Protein AF-A0A0B2PE94-F1 (afdb_monomer_lite)

Foldseek 3Di:
DDEDEQAFAPDPVGLVVSLVVLLVCLLVPDAHYEYEPVRVNVVSNVVSVVVCCVVVSDVDNVSHHYHYDD

Structure (mmCIF, N/CA/C/O backbone):
data_AF-A0A0B2PE94-F1
#
_entry.id   AF-A0A0B2PE94-F1
#
loop_
_atom_site.group_PDB
_atom_site.id
_atom_site.type_symbol
_atom_site.label_atom_id
_atom_site.label_alt_id
_atom_site.label_comp_id
_atom_site.label_asym_id
_atom_site.label_entity_id
_atom_site.label_seq_id
_atom_site.pdbx_PDB_ins_code
_atom_site.Cartn_x
_atom_site.Cartn_y
_atom_site.Cartn_z
_atom_site.occupancy
_atom_site.B_iso_or_equiv
_atom_site.auth_seq_id
_atom_site.auth_comp_id
_atom_site.auth_asym_id
_atom_site.auth_atom_id
_atom_site.pdbx_PDB_model_num
ATOM 1 N N . MET A 1 1 ? -3.289 -17.445 4.011 1.00 55.28 1 MET A N 1
ATOM 2 C CA . MET A 1 1 ? -2.981 -16.046 3.649 1.00 55.28 1 MET A CA 1
ATOM 3 C C . MET A 1 1 ? -2.318 -16.091 2.283 1.00 55.28 1 MET A C 1
ATOM 5 O O . MET A 1 1 ? -1.401 -16.887 2.129 1.00 55.28 1 MET A O 1
ATOM 9 N N . ILE A 1 2 ? -2.843 -15.380 1.283 1.00 71.69 2 ILE A N 1
ATOM 10 C CA . ILE A 1 2 ? -2.247 -15.320 -0.063 1.00 71.69 2 ILE A CA 1
ATOM 11 C C . ILE A 1 2 ? -1.350 -14.077 -0.095 1.00 71.69 2 ILE A C 1
ATOM 13 O O . ILE A 1 2 ? -1.808 -13.003 0.293 1.00 71.69 2 ILE A O 1
ATOM 17 N N . ALA A 1 3 ? -0.091 -14.236 -0.503 1.00 75.12 3 ALA A N 1
ATOM 18 C CA . ALA A 1 3 ? 0.885 -13.152 -0.612 1.00 75.12 3 ALA A CA 1
ATOM 19 C C . ALA A 1 3 ? 1.057 -12.724 -2.075 1.00 75.12 3 ALA A C 1
ATOM 21 O O . ALA A 1 3 ? 1.077 -13.578 -2.964 1.00 75.12 3 ALA A O 1
ATOM 22 N N . LEU A 1 4 ? 1.189 -11.417 -2.318 1.00 81.50 4 LEU A N 1
ATOM 23 C CA . LEU A 1 4 ? 1.515 -10.860 -3.632 1.00 81.50 4 LEU A CA 1
ATOM 24 C C . LEU A 1 4 ? 2.996 -10.461 -3.680 1.00 81.50 4 LEU A C 1
ATOM 26 O O . LEU A 1 4 ? 3.457 -9.695 -2.833 1.00 81.50 4 LEU A O 1
ATOM 30 N N . GLY A 1 5 ? 3.723 -10.967 -4.678 1.00 71.56 5 GLY A N 1
ATOM 31 C CA . GLY A 1 5 ? 5.110 -10.581 -4.945 1.00 71.56 5 GLY A CA 1
ATOM 32 C C . GLY A 1 5 ? 5.199 -9.226 -5.652 1.00 71.56 5 GLY A C 1
ATOM 33 O O . GLY A 1 5 ? 4.511 -8.995 -6.643 1.00 71.56 5 GLY A O 1
ATOM 34 N N . ALA A 1 6 ? 6.064 -8.350 -5.149 1.00 68.31 6 ALA A N 1
ATOM 35 C CA . ALA A 1 6 ? 6.246 -6.960 -5.563 1.00 68.31 6 ALA A CA 1
ATOM 36 C C . ALA A 1 6 ? 7.428 -6.759 -6.539 1.00 68.31 6 ALA A C 1
ATOM 38 O O . ALA A 1 6 ? 8.189 -5.799 -6.411 1.00 68.31 6 ALA A O 1
ATOM 39 N N . ALA A 1 7 ? 7.634 -7.677 -7.487 1.00 70.44 7 ALA A N 1
ATOM 40 C CA . ALA A 1 7 ? 8.682 -7.521 -8.497 1.00 70.44 7 ALA A CA 1
ATOM 41 C C . ALA A 1 7 ? 8.223 -6.542 -9.590 1.00 70.44 7 ALA A C 1
ATOM 43 O O . ALA A 1 7 ? 7.202 -6.781 -10.236 1.00 70.44 7 ALA A O 1
ATOM 44 N N . ALA A 1 8 ? 8.974 -5.459 -9.796 1.00 61.50 8 ALA A N 1
ATOM 45 C CA . ALA A 1 8 ? 8.705 -4.463 -10.828 1.00 61.50 8 ALA A CA 1
ATOM 46 C C . ALA A 1 8 ? 9.940 -4.247 -11.713 1.00 61.50 8 ALA A C 1
ATOM 48 O O . ALA A 1 8 ? 11.075 -4.389 -11.260 1.00 61.50 8 ALA A O 1
ATOM 49 N N . ASP A 1 9 ? 9.699 -3.910 -12.978 1.00 62.22 9 ASP A N 1
ATOM 50 C CA . ASP A 1 9 ? 10.710 -3.342 -13.873 1.00 62.22 9 ASP A CA 1
ATOM 51 C C . ASP A 1 9 ? 10.946 -1.868 -13.479 1.00 62.22 9 ASP A C 1
ATOM 53 O O . ASP A 1 9 ? 10.001 -1.179 -13.086 1.00 62.22 9 ASP A O 1
ATOM 57 N N . THR A 1 10 ? 12.179 -1.367 -13.564 1.00 60.94 10 THR A N 1
ATOM 58 C CA . THR A 1 10 ? 12.596 -0.050 -13.029 1.00 60.94 10 THR A CA 1
ATOM 59 C C . THR A 1 10 ? 12.369 1.115 -14.002 1.00 60.94 10 THR A C 1
ATOM 61 O O . THR A 1 10 ? 12.943 2.195 -13.860 1.00 60.94 10 THR A O 1
ATOM 64 N N . ASN A 1 11 ? 11.544 0.915 -15.031 1.00 62.78 11 ASN A N 1
ATOM 65 C CA . ASN A 1 11 ? 11.164 1.966 -15.968 1.00 62.78 11 ASN A CA 1
ATOM 66 C C . ASN A 1 11 ? 10.006 2.820 -15.402 1.00 62.78 11 ASN A C 1
ATOM 68 O O . ASN A 1 11 ? 9.088 2.315 -14.765 1.00 62.78 11 ASN A O 1
ATOM 72 N N . LYS A 1 12 ? 9.962 4.124 -15.696 1.00 59.25 12 LYS A N 1
ATOM 73 C CA . LYS A 1 12 ? 8.903 5.019 -15.172 1.00 59.25 12 LYS A CA 1
ATOM 74 C C . LYS A 1 12 ? 7.477 4.582 -15.529 1.00 59.25 12 LYS A C 1
ATOM 76 O O . LYS A 1 12 ? 6.546 4.827 -14.774 1.00 59.25 12 LYS A O 1
ATOM 81 N N . GLY A 1 13 ? 7.284 3.946 -16.687 1.00 64.31 13 GLY A N 1
ATOM 82 C CA . GLY A 1 13 ? 5.970 3.419 -17.080 1.00 64.31 13 GLY A CA 1
ATOM 83 C C . GLY A 1 13 ? 5.530 2.196 -16.265 1.00 64.31 13 GLY A C 1
ATOM 84 O O . GLY A 1 13 ? 4.330 1.963 -16.096 1.00 64.31 13 GLY A O 1
ATOM 85 N N . SER A 1 14 ? 6.480 1.415 -15.746 1.00 72.50 14 SER A N 1
ATOM 86 C CA . SER A 1 14 ? 6.186 0.241 -14.926 1.00 72.50 14 SER A CA 1
ATOM 87 C C . SER A 1 14 ? 5.910 0.596 -13.467 1.00 72.50 14 SER A C 1
ATOM 89 O O . SER A 1 14 ? 5.125 -0.115 -12.852 1.00 72.50 14 SER A O 1
ATOM 91 N N . GLU A 1 15 ? 6.434 1.707 -12.938 1.00 76.44 15 GLU A N 1
ATOM 92 C CA . GLU A 1 15 ? 6.142 2.179 -11.570 1.00 76.44 15 GLU A CA 1
ATOM 93 C C . GLU A 1 15 ? 4.658 2.530 -11.367 1.00 76.44 15 GLU A C 1
ATOM 95 O O . GLU A 1 15 ? 4.023 2.015 -10.446 1.00 76.44 15 GLU A O 1
ATOM 100 N N . GLU A 1 16 ? 4.068 3.326 -12.267 1.00 82.81 16 GLU A N 1
ATOM 101 C CA . GLU A 1 16 ? 2.642 3.699 -12.207 1.00 82.81 16 GLU A CA 1
ATOM 102 C C . GLU A 1 16 ? 1.740 2.458 -12.330 1.00 82.81 16 GLU A C 1
ATOM 104 O O . GLU A 1 16 ? 0.813 2.245 -11.545 1.00 82.81 16 GLU A O 1
ATOM 109 N N . THR A 1 17 ? 2.063 1.581 -13.287 1.00 85.81 17 THR A N 1
ATOM 110 C CA . THR A 1 17 ? 1.349 0.313 -13.498 1.00 85.81 17 THR A CA 1
ATOM 111 C C . THR A 1 17 ? 1.419 -0.568 -12.249 1.00 85.81 17 THR A C 1
ATOM 113 O O . THR A 1 17 ? 0.429 -1.183 -11.847 1.00 85.81 17 THR A O 1
ATOM 116 N N . PHE A 1 18 ? 2.588 -0.618 -11.613 1.00 87.12 18 PHE A N 1
ATOM 117 C CA . PHE A 1 18 ? 2.829 -1.401 -10.413 1.00 87.12 18 PHE A CA 1
ATOM 118 C C . PHE A 1 18 ? 2.042 -0.861 -9.211 1.00 87.12 18 PHE A C 1
ATOM 120 O O . PHE A 1 18 ? 1.371 -1.627 -8.515 1.00 87.12 18 PHE A O 1
ATOM 127 N N . LYS A 1 19 ? 2.026 0.461 -9.023 1.00 90.38 19 LYS A N 1
ATOM 128 C CA . LYS A 1 19 ? 1.213 1.131 -8.004 1.00 90.38 19 LYS A CA 1
ATOM 129 C C . LYS A 1 19 ? -0.278 0.817 -8.172 1.00 90.38 19 LYS A C 1
ATOM 131 O O . LYS A 1 19 ? -0.936 0.412 -7.211 1.00 90.38 19 LYS A O 1
ATOM 136 N N . MET A 1 20 ? -0.805 0.920 -9.397 1.00 91.12 20 MET A N 1
ATOM 137 C CA . MET A 1 20 ? -2.199 0.566 -9.698 1.00 91.12 20 MET A CA 1
ATOM 138 C C . MET A 1 20 ? -2.507 -0.902 -9.376 1.00 91.12 20 MET A C 1
ATOM 140 O O . MET A 1 20 ? -3.561 -1.200 -8.811 1.00 91.12 20 MET A O 1
ATOM 144 N N . ALA A 1 21 ? -1.587 -1.819 -9.693 1.00 91.44 21 ALA A N 1
ATOM 145 C CA . ALA A 1 21 ? -1.750 -3.240 -9.397 1.00 91.44 21 ALA A CA 1
ATOM 146 C C . ALA A 1 21 ? -1.843 -3.514 -7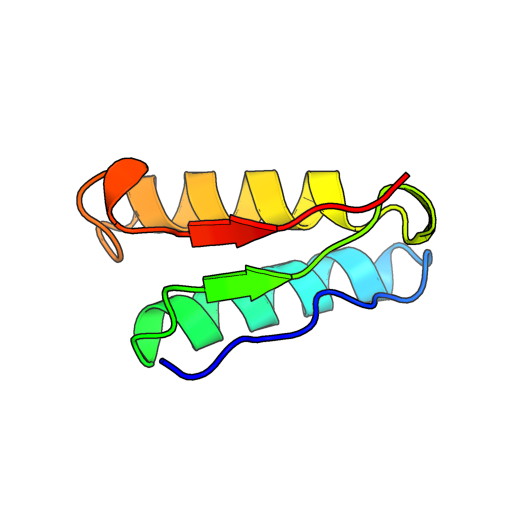.886 1.00 91.44 21 ALA A C 1
ATOM 148 O O . ALA A 1 21 ? -2.669 -4.321 -7.457 1.00 91.44 21 ALA A O 1
ATOM 149 N N . ILE A 1 22 ? -1.050 -2.815 -7.068 1.00 93.62 22 ILE A N 1
ATOM 150 C CA . ILE A 1 22 ? -1.115 -2.928 -5.605 1.00 93.62 22 ILE A CA 1
ATOM 151 C C . ILE A 1 22 ? -2.454 -2.414 -5.077 1.00 93.62 22 ILE A C 1
ATOM 153 O O . ILE A 1 22 ? -3.083 -3.088 -4.263 1.00 93.62 22 ILE A O 1
ATOM 157 N N . ILE A 1 23 ? -2.917 -1.252 -5.548 1.00 95.06 23 ILE A N 1
ATOM 158 C CA . ILE A 1 23 ? -4.209 -0.689 -5.131 1.00 95.06 23 ILE A CA 1
ATOM 159 C C . ILE A 1 23 ? -5.344 -1.664 -5.463 1.00 95.06 23 ILE A C 1
ATOM 161 O O . ILE A 1 23 ? -6.212 -1.913 -4.625 1.00 95.06 23 ILE A O 1
ATOM 165 N N . GLU A 1 24 ? -5.329 -2.259 -6.656 1.00 95.19 24 GLU A N 1
ATOM 166 C CA . GLU A 1 24 ? -6.338 -3.241 -7.051 1.00 95.19 24 GLU A CA 1
ATOM 167 C C . GLU A 1 24 ? -6.265 -4.517 -6.203 1.00 95.19 24 GLU A C 1
ATOM 169 O O . GLU A 1 24 ? -7.291 -5.012 -5.738 1.00 95.19 24 GLU A O 1
ATOM 174 N N . ALA A 1 25 ? -5.060 -5.005 -5.897 1.00 94.19 25 ALA A N 1
ATOM 175 C CA . ALA A 1 25 ? -4.886 -6.128 -4.983 1.00 94.19 25 ALA A CA 1
ATOM 176 C C . ALA A 1 25 ? -5.479 -5.826 -3.595 1.00 94.19 25 ALA A C 1
ATOM 178 O O . ALA A 1 25 ? -6.184 -6.663 -3.027 1.00 94.19 25 ALA A O 1
ATOM 179 N N . ILE A 1 26 ? -5.270 -4.618 -3.065 1.00 95.19 26 ILE A N 1
ATOM 180 C CA . ILE A 1 26 ? -5.869 -4.192 -1.794 1.00 95.19 26 ILE A CA 1
ATOM 181 C C . ILE A 1 26 ? -7.404 -4.218 -1.873 1.00 95.19 26 ILE A C 1
ATOM 183 O O . ILE A 1 26 ? -8.038 -4.745 -0.956 1.00 95.19 26 ILE A O 1
ATOM 187 N N . LYS A 1 27 ? -8.012 -3.716 -2.961 1.00 94.50 27 LYS A N 1
ATOM 188 C CA . LYS A 1 27 ? -9.477 -3.777 -3.161 1.00 94.50 27 LYS A CA 1
ATOM 189 C C . LYS A 1 27 ? -10.004 -5.209 -3.182 1.00 94.50 27 LYS A C 1
ATOM 191 O O . LYS A 1 27 ? -11.076 -5.474 -2.647 1.00 94.50 27 LYS A O 1
ATOM 196 N N . LEU A 1 28 ? -9.240 -6.131 -3.766 1.00 95.12 28 LEU A N 1
ATOM 197 C CA . LEU A 1 28 ? -9.556 -7.561 -3.802 1.00 95.12 28 LEU A CA 1
ATOM 198 C C . LEU A 1 28 ? -9.334 -8.267 -2.452 1.00 95.12 28 LEU A C 1
ATOM 200 O O . LEU A 1 28 ? -9.618 -9.457 -2.326 1.00 95.12 28 LEU A O 1
ATOM 204 N N . GLY A 1 29 ? -8.848 -7.553 -1.432 1.00 93.25 29 GLY A N 1
ATOM 205 C CA . GLY A 1 29 ? -8.658 -8.073 -0.081 1.00 93.25 29 GLY A CA 1
ATOM 206 C C . GLY A 1 29 ? -7.265 -8.638 0.190 1.00 93.25 29 GLY A C 1
ATOM 207 O O . GLY A 1 29 ? -7.068 -9.271 1.229 1.00 93.25 29 GLY A O 1
ATOM 208 N N . TYR A 1 30 ? -6.284 -8.412 -0.690 1.00 92.88 30 TYR A N 1
ATOM 209 C CA . TYR A 1 30 ? -4.896 -8.754 -0.387 1.00 92.88 30 TYR A CA 1
ATOM 210 C C . TYR A 1 30 ? -4.371 -7.860 0.733 1.00 92.88 30 TYR A C 1
ATOM 212 O O . TYR A 1 30 ? -4.520 -6.638 0.723 1.00 92.88 30 TYR A O 1
ATOM 220 N N . LYS A 1 31 ? -3.739 -8.503 1.714 1.00 93.75 31 LYS A N 1
ATOM 221 C CA . LYS A 1 31 ? -3.176 -7.853 2.901 1.00 93.75 31 LYS A CA 1
ATOM 222 C C . LYS A 1 31 ? -1.714 -8.224 3.140 1.00 93.75 31 LYS A C 1
ATOM 224 O O . LYS A 1 31 ? -1.115 -7.720 4.078 1.00 93.75 31 LYS A O 1
ATOM 229 N N . HIS A 1 32 ? -1.134 -9.103 2.320 1.00 93.56 32 HIS A N 1
ATOM 230 C CA . HIS A 1 32 ? 0.263 -9.523 2.430 1.00 93.56 32 HIS A CA 1
ATOM 231 C C . HIS A 1 32 ? 1.018 -9.171 1.150 1.00 93.56 32 HIS A C 1
ATOM 233 O O . HIS A 1 32 ? 0.700 -9.697 0.083 1.00 93.56 32 HIS A O 1
ATOM 239 N N . PHE A 1 33 ? 2.026 -8.312 1.284 1.00 91.44 33 PHE A N 1
ATOM 240 C CA . PHE A 1 33 ? 2.955 -7.936 0.221 1.00 91.44 33 PHE A CA 1
ATOM 241 C C . PHE A 1 33 ? 4.370 -8.425 0.534 1.00 91.44 33 PHE A C 1
ATOM 243 O O . PHE A 1 33 ? 4.848 -8.303 1.662 1.00 91.44 33 PHE A O 1
ATOM 250 N N . ASP A 1 34 ? 5.042 -8.978 -0.466 1.00 89.69 34 ASP A N 1
ATOM 251 C CA . ASP A 1 34 ? 6.420 -9.449 -0.373 1.00 89.69 34 ASP A CA 1
ATOM 252 C C . ASP A 1 34 ? 7.297 -8.674 -1.360 1.00 89.69 34 ASP A C 1
ATOM 254 O O . ASP A 1 34 ? 7.036 -8.697 -2.558 1.00 89.69 34 ASP A O 1
ATOM 258 N N . THR A 1 35 ? 8.322 -7.981 -0.864 1.00 84.69 35 THR A N 1
ATOM 259 C CA . THR A 1 35 ? 9.210 -7.102 -1.639 1.00 84.69 35 THR A CA 1
ATOM 260 C C . THR A 1 35 ? 10.696 -7.385 -1.357 1.00 84.69 35 THR A C 1
ATOM 262 O O . THR A 1 35 ? 11.049 -8.296 -0.595 1.00 84.69 35 THR A O 1
ATOM 265 N N . THR A 1 36 ? 11.583 -6.652 -2.028 1.00 78.62 36 THR A N 1
ATOM 266 C CA . THR A 1 36 ? 13.021 -6.552 -1.745 1.00 78.62 36 THR A CA 1
ATOM 267 C C . THR A 1 36 ? 13.543 -5.204 -2.237 1.00 78.62 36 THR A C 1
ATOM 269 O O . THR A 1 36 ? 13.099 -4.693 -3.268 1.00 78.62 36 THR A O 1
ATOM 272 N N . SER A 1 37 ? 14.530 -4.659 -1.528 1.00 72.44 37 SER A N 1
ATOM 273 C CA . SER A 1 37 ? 15.208 -3.405 -1.870 1.00 72.44 37 SER A CA 1
ATOM 274 C C . SER A 1 37 ? 15.880 -3.428 -3.250 1.00 72.44 37 SER A C 1
ATOM 276 O O . SER A 1 37 ? 16.072 -2.377 -3.858 1.00 72.44 37 SER A O 1
ATOM 278 N N . PHE A 1 38 ? 16.193 -4.613 -3.788 1.00 71.25 38 PHE A N 1
ATOM 279 C CA . PHE A 1 38 ? 16.823 -4.756 -5.103 1.00 71.25 38 PHE A CA 1
ATOM 280 C C . PHE A 1 38 ? 15.913 -4.345 -6.272 1.00 71.25 38 PHE A C 1
ATOM 282 O O . PHE A 1 38 ? 16.412 -3.956 -7.324 1.00 71.25 38 PHE A O 1
ATOM 289 N N . TYR A 1 39 ? 14.585 -4.422 -6.115 1.00 67.06 39 TYR A N 1
ATOM 290 C CA . TYR A 1 39 ? 13.643 -4.165 -7.213 1.00 67.06 39 TYR A CA 1
ATOM 291 C C . TYR A 1 39 ? 13.300 -2.686 -7.415 1.00 67.06 39 TYR A C 1
ATOM 293 O O . TYR A 1 39 ? 12.635 -2.360 -8.392 1.00 67.06 39 TYR A O 1
ATOM 301 N N . GLY A 1 40 ? 13.701 -1.788 -6.507 1.00 71.19 40 GLY A N 1
ATOM 302 C CA . GLY A 1 40 ? 13.331 -0.366 -6.585 1.00 71.19 40 GLY A CA 1
ATOM 303 C C . GLY A 1 40 ? 11.823 -0.091 -6.454 1.00 71.19 40 GLY A C 1
ATOM 304 O O . GLY A 1 40 ? 11.388 1.038 -6.628 1.00 71.19 40 GLY A O 1
ATOM 305 N N . SER A 1 41 ? 11.016 -1.103 -6.125 1.00 77.31 41 SER A N 1
ATOM 306 C CA . SER A 1 41 ? 9.549 -1.039 -6.092 1.00 77.31 41 SER A CA 1
ATOM 307 C C . SER A 1 41 ? 8.967 -0.662 -4.724 1.00 77.31 41 SER A C 1
ATOM 309 O O . SER A 1 41 ? 7.751 -0.511 -4.584 1.00 77.31 41 SER A O 1
ATOM 311 N N . GLU A 1 42 ? 9.813 -0.510 -3.697 1.00 85.69 42 GLU A N 1
ATOM 312 C CA . GLU A 1 42 ? 9.380 -0.210 -2.325 1.00 85.69 42 GLU A CA 1
ATOM 313 C C . GLU A 1 42 ? 8.747 1.184 -2.200 1.00 85.69 42 GLU A C 1
ATOM 315 O O . GLU A 1 42 ? 7.803 1.349 -1.427 1.00 85.69 42 GLU A O 1
ATOM 320 N N . GLU A 1 43 ? 9.205 2.162 -2.990 1.00 88.38 43 GLU A N 1
ATOM 321 C CA . GLU A 1 43 ? 8.616 3.507 -3.026 1.00 88.38 43 GLU A CA 1
ATOM 322 C C . GLU A 1 43 ? 7.188 3.466 -3.582 1.00 88.38 43 GLU A C 1
ATOM 324 O O . GLU A 1 43 ? 6.248 3.857 -2.890 1.00 88.38 43 GLU A O 1
ATOM 329 N N . ALA A 1 44 ? 6.997 2.867 -4.762 1.00 89.19 44 ALA A N 1
ATOM 330 C CA . ALA A 1 44 ? 5.675 2.682 -5.363 1.00 89.19 44 ALA A CA 1
ATOM 331 C C . ALA A 1 44 ? 4.724 1.866 -4.462 1.00 89.19 44 ALA A C 1
ATOM 333 O O . ALA A 1 44 ? 3.528 2.162 -4.381 1.00 89.19 44 ALA A O 1
ATOM 334 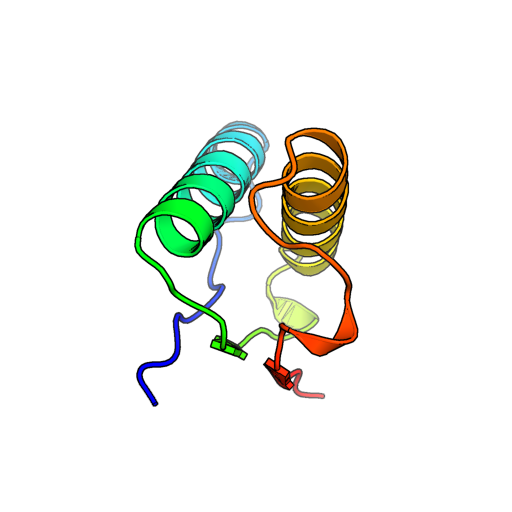N N . LEU A 1 45 ? 5.245 0.868 -3.733 1.00 91.19 45 LEU A N 1
ATOM 335 C CA . LEU A 1 45 ? 4.482 0.140 -2.715 1.00 91.19 45 LEU A CA 1
ATOM 336 C C . LEU A 1 45 ? 4.048 1.052 -1.561 1.00 91.19 45 LEU A C 1
ATOM 338 O O . LEU A 1 45 ? 2.889 1.004 -1.145 1.00 91.19 45 LEU A O 1
ATOM 342 N N . GLY A 1 46 ? 4.950 1.894 -1.058 1.00 92.81 46 GLY A N 1
ATOM 343 C CA . GLY A 1 46 ? 4.641 2.882 -0.027 1.00 92.81 46 GLY A CA 1
ATOM 344 C C . GLY A 1 46 ? 3.559 3.869 -0.469 1.00 92.81 46 GLY A C 1
ATOM 345 O O . GLY A 1 46 ? 2.595 4.095 0.266 1.00 92.81 46 GLY A O 1
ATOM 346 N N . GLU A 1 47 ? 3.671 4.399 -1.687 1.00 94.56 47 GLU A N 1
ATOM 347 C CA . GLU A 1 47 ? 2.683 5.315 -2.261 1.00 94.56 47 GLU A CA 1
ATOM 348 C C . GLU A 1 47 ? 1.308 4.665 -2.433 1.00 94.56 47 GLU A C 1
ATOM 350 O O . GLU A 1 47 ? 0.297 5.255 -2.050 1.00 94.56 47 GLU A O 1
ATOM 355 N N . ALA A 1 48 ? 1.254 3.437 -2.960 1.00 94.50 48 ALA A N 1
ATOM 356 C CA . ALA A 1 48 ? 0.004 2.694 -3.114 1.00 94.50 48 ALA A CA 1
ATOM 357 C C . ALA A 1 48 ? -0.700 2.468 -1.767 1.00 94.50 48 ALA A C 1
ATOM 359 O O . ALA A 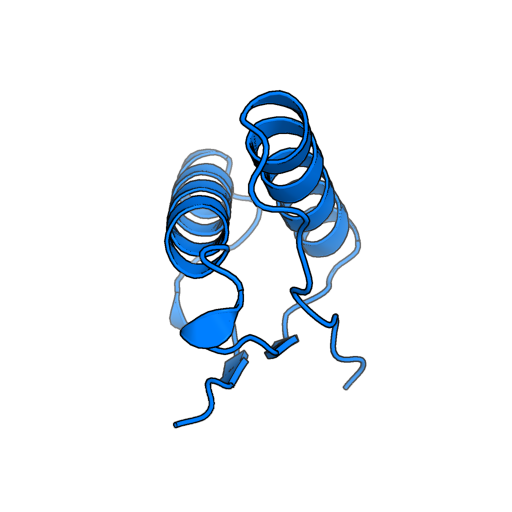1 48 ? -1.922 2.579 -1.672 1.00 94.50 48 ALA A O 1
ATOM 360 N N . ILE A 1 49 ? 0.060 2.167 -0.710 1.00 95.50 49 ILE A N 1
ATOM 361 C CA . ILE A 1 49 ? -0.481 1.970 0.640 1.00 95.50 49 ILE A CA 1
ATOM 362 C C . ILE A 1 49 ? -1.010 3.287 1.216 1.00 95.50 49 ILE A C 1
ATOM 364 O O . ILE A 1 49 ? -2.089 3.302 1.812 1.00 95.50 49 ILE A O 1
ATOM 368 N N . ALA A 1 50 ? -0.277 4.388 1.037 1.00 96.62 50 ALA A N 1
ATOM 369 C CA . ALA A 1 50 ? -0.720 5.710 1.471 1.00 96.62 50 ALA A CA 1
ATOM 370 C C . ALA A 1 50 ? -2.023 6.120 0.769 1.00 96.62 50 ALA A C 1
ATOM 372 O O . ALA A 1 50 ? -2.955 6.596 1.417 1.00 96.62 50 ALA A O 1
ATOM 373 N N . GLU A 1 51 ? -2.120 5.867 -0.534 1.00 96.75 51 GLU A N 1
ATOM 374 C CA . GLU A 1 51 ? -3.331 6.116 -1.311 1.00 96.75 51 GLU A CA 1
ATOM 375 C C . GLU A 1 51 ? -4.490 5.214 -0.863 1.00 96.75 51 GLU A C 1
ATOM 377 O O . GLU A 1 51 ? -5.603 5.690 -0.650 1.00 96.75 51 GLU A O 1
ATOM 382 N N . ALA A 1 52 ? -4.236 3.928 -0.613 1.00 96.69 52 ALA A N 1
ATOM 383 C CA . ALA A 1 52 ? -5.249 3.006 -0.107 1.00 96.69 52 ALA A CA 1
ATOM 384 C C . ALA A 1 52 ? -5.813 3.422 1.264 1.00 96.69 52 ALA A C 1
ATOM 386 O O . ALA A 1 52 ? -7.006 3.236 1.511 1.00 96.69 52 ALA A O 1
ATOM 387 N N . LEU A 1 53 ? -4.985 4.005 2.138 1.00 96.94 53 LEU A N 1
ATOM 388 C CA . LEU A 1 53 ? -5.429 4.602 3.402 1.00 96.94 53 LEU A CA 1
ATOM 389 C C . LEU A 1 53 ? -6.310 5.833 3.161 1.00 96.94 53 LEU A C 1
ATOM 391 O O . LEU A 1 53 ? -7.380 5.943 3.756 1.00 96.94 53 LEU A O 1
ATOM 395 N N . GLN A 1 54 ? -5.893 6.739 2.270 1.00 97.12 54 GLN A N 1
ATOM 396 C CA . GLN A 1 54 ? -6.659 7.947 1.932 1.00 97.12 54 GLN A CA 1
ATOM 397 C C . GLN A 1 54 ? -8.023 7.619 1.312 1.00 97.12 54 GLN A C 1
ATOM 399 O O . GLN A 1 54 ? -9.020 8.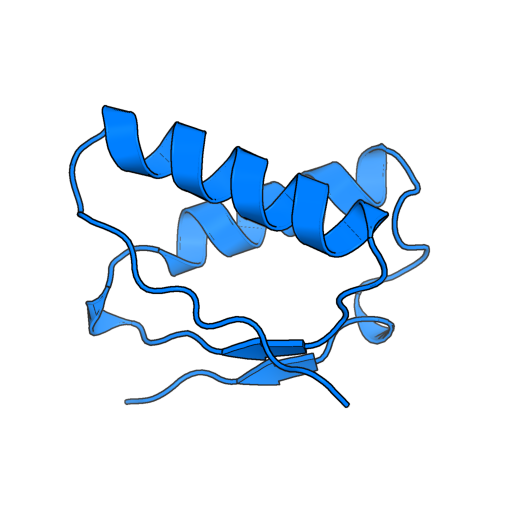262 1.634 1.00 97.12 54 GLN A O 1
ATOM 404 N N . LEU A 1 55 ? -8.079 6.594 0.460 1.00 96.06 55 LEU A N 1
ATOM 405 C CA . LEU A 1 55 ? -9.306 6.102 -0.167 1.00 96.06 55 LEU A CA 1
ATOM 406 C C . LEU A 1 55 ? -10.166 5.243 0.777 1.00 96.06 55 LEU A C 1
ATOM 408 O O . LEU A 1 55 ? -11.265 4.837 0.400 1.00 96.06 55 LEU A O 1
ATOM 412 N N . GLY A 1 56 ? -9.681 4.931 1.984 1.00 96.19 56 GLY A N 1
ATOM 413 C CA . GLY A 1 56 ? -10.383 4.090 2.956 1.00 96.19 56 GLY A CA 1
ATOM 414 C C . GLY A 1 56 ? -10.495 2.615 2.554 1.00 96.19 56 GLY A C 1
ATOM 415 O O . GLY A 1 56 ? -11.336 1.897 3.093 1.00 96.19 56 GLY A O 1
ATOM 416 N N . LEU A 1 57 ? -9.658 2.148 1.619 1.00 96.31 57 LEU A N 1
ATOM 417 C CA . LEU A 1 57 ? -9.596 0.741 1.202 1.00 96.31 57 LEU A CA 1
ATOM 418 C C . LEU A 1 57 ? -9.034 -0.159 2.312 1.00 96.31 57 LEU A C 1
ATOM 420 O O . LEU A 1 57 ? -9.363 -1.344 2.396 1.00 96.31 57 LEU A O 1
ATOM 424 N N . ILE A 1 58 ? -8.198 0.414 3.175 1.00 96.62 58 ILE A N 1
ATOM 425 C CA . ILE A 1 58 ? -7.740 -0.172 4.437 1.00 96.62 58 ILE A CA 1
ATOM 426 C C . ILE A 1 58 ? -7.929 0.863 5.545 1.00 96.62 58 ILE A C 1
ATOM 428 O O . ILE A 1 58 ? -7.785 2.060 5.295 1.00 96.62 58 ILE A O 1
ATOM 432 N N . LYS A 1 59 ? -8.253 0.433 6.769 1.00 95.81 59 LYS A N 1
ATOM 433 C CA . LYS A 1 59 ? -8.505 1.383 7.869 1.00 95.81 59 LYS A CA 1
ATOM 434 C C . LYS A 1 59 ? -7.220 1.887 8.508 1.00 95.81 59 LYS A C 1
ATOM 436 O O . LYS A 1 59 ? -7.198 2.985 9.056 1.00 95.81 59 LYS A O 1
ATOM 441 N N . SER A 1 60 ? -6.174 1.068 8.485 1.00 96.12 60 SER A N 1
ATOM 442 C CA . SER A 1 60 ? -4.906 1.377 9.130 1.00 96.12 60 SER A CA 1
ATOM 443 C C . SER A 1 60 ? -3.761 0.534 8.563 1.00 96.12 60 SER A C 1
ATOM 445 O O . SER A 1 60 ? -3.980 -0.452 7.851 1.00 96.12 60 SER A O 1
ATOM 447 N N . ARG A 1 61 ? -2.515 0.923 8.863 1.00 94.25 61 ARG A N 1
ATOM 448 C CA . ARG A 1 61 ? -1.310 0.224 8.387 1.00 94.25 61 ARG A CA 1
ATOM 449 C C . ARG A 1 61 ? -1.215 -1.197 8.945 1.00 94.25 61 ARG A C 1
ATOM 451 O O . ARG A 1 61 ? -0.657 -2.065 8.278 1.00 94.25 61 ARG A O 1
ATOM 458 N N . GLU A 1 62 ? -1.751 -1.440 10.135 1.00 95.88 62 GLU A N 1
ATOM 459 C CA . GLU A 1 62 ? -1.709 -2.728 10.839 1.00 95.88 62 GLU A CA 1
ATOM 460 C C . GLU A 1 62 ? -2.518 -3.815 10.124 1.00 95.88 62 GLU A C 1
ATOM 462 O O . GLU A 1 62 ? -2.291 -5.000 10.352 1.00 95.88 62 GLU A O 1
ATOM 467 N N . GLU A 1 63 ? -3.423 -3.435 9.216 1.00 94.50 63 GLU A N 1
ATOM 468 C CA . GLU A 1 63 ? -4.120 -4.397 8.363 1.00 94.50 63 GLU A CA 1
ATOM 469 C C . GLU A 1 63 ? -3.198 -5.060 7.332 1.00 94.50 63 GLU A C 1
ATOM 471 O O . GLU A 1 63 ? -3.603 -6.039 6.711 1.00 94.50 63 GLU A O 1
ATOM 476 N N . LEU A 1 64 ? -1.985 -4.537 7.121 1.00 94.88 64 LEU A N 1
ATOM 477 C CA . LEU A 1 64 ? -1.043 -5.038 6.127 1.00 94.88 64 LEU A CA 1
ATOM 478 C C . LEU A 1 64 ? 0.144 -5.764 6.763 1.00 94.88 64 LEU A C 1
ATOM 480 O O . LEU A 1 64 ? 0.800 -5.268 7.680 1.00 94.88 64 LEU A O 1
ATOM 484 N N . PHE A 1 65 ? 0.509 -6.894 6.173 1.00 95.62 65 PHE A N 1
ATOM 485 C CA . PHE A 1 65 ? 1.757 -7.594 6.427 1.00 95.62 65 PHE A CA 1
ATOM 486 C C . PHE A 1 65 ? 2.707 -7.377 5.246 1.00 95.62 65 PHE A C 1
ATOM 488 O O . PHE A 1 65 ? 2.358 -7.664 4.102 1.00 95.62 65 PHE A O 1
ATOM 495 N N . ILE A 1 66 ? 3.903 -6.849 5.507 1.00 92.31 66 ILE A N 1
ATOM 496 C CA . ILE A 1 66 ? 4.902 -6.575 4.466 1.00 92.31 66 ILE A CA 1
ATOM 497 C C . ILE A 1 66 ? 6.189 -7.301 4.829 1.00 92.31 66 ILE A C 1
ATOM 499 O O . ILE A 1 66 ? 6.701 -7.138 5.934 1.00 92.31 66 ILE A O 1
ATOM 503 N N . THR A 1 67 ? 6.699 -8.108 3.906 1.00 90.88 67 THR A N 1
ATOM 504 C CA . THR A 1 67 ? 7.992 -8.791 4.025 1.00 90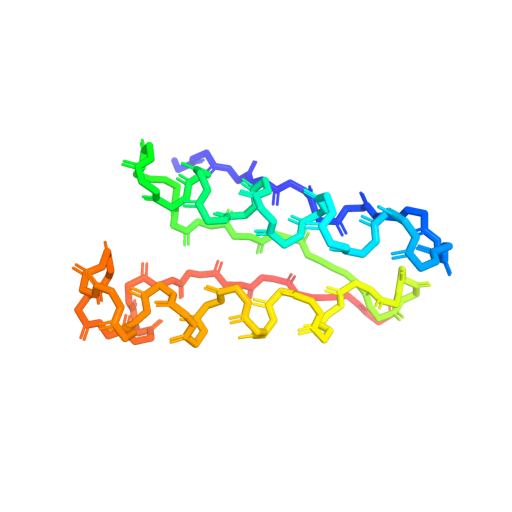.88 67 THR A CA 1
ATOM 505 C C . THR A 1 67 ? 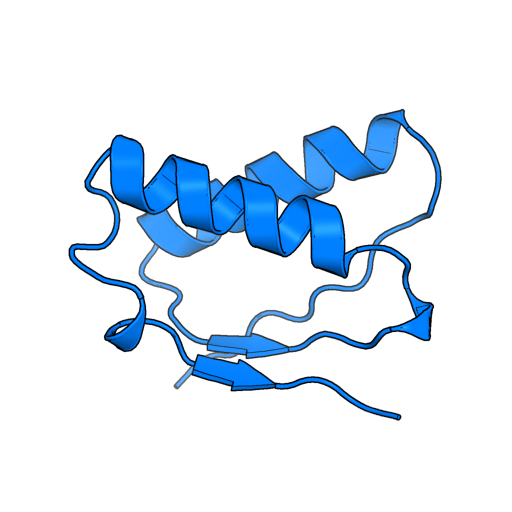8.991 -8.130 3.080 1.00 90.88 67 THR A C 1
ATOM 507 O O . THR A 1 67 ? 8.663 -7.925 1.918 1.00 90.88 67 THR A O 1
ATOM 510 N N . SER A 1 68 ? 10.193 -7.800 3.559 1.00 86.12 68 SER A N 1
ATOM 511 C CA . SER A 1 68 ? 11.316 -7.334 2.725 1.00 86.12 68 SER A CA 1
ATOM 512 C C . SER A 1 68 ? 12.554 -8.211 2.964 1.00 86.12 68 SER A C 1
ATOM 514 O O . SER A 1 68 ? 12.593 -8.979 3.931 1.00 86.12 68 SER A O 1
ATOM 516 N N . LYS A 1 69 ? 13.535 -8.151 2.057 1.00 84.00 69 LYS A N 1
ATOM 517 C CA . LYS A 1 69 ? 14.738 -9.007 2.021 1.00 84.00 69 LYS A CA 1
ATOM 518 C C . LYS A 1 69 ? 15.985 -8.157 1.767 1.00 84.00 69 LYS A C 1
ATOM 520 O O . LYS A 1 69 ? 15.901 -7.217 0.974 1.00 84.00 69 LYS A O 1
ATOM 525 N N . LEU A 1 70 ? 17.098 -8.526 2.414 1.00 72.38 70 LEU A N 1
ATOM 526 C CA . LEU A 1 70 ? 18.434 -7.926 2.271 1.00 72.38 70 LEU A CA 1
ATOM 527 C C . LEU A 1 70 ? 19.313 -8.731 1.312 1.00 72.38 70 LEU A C 1
ATOM 529 O O . LEU A 1 70 ? 19.216 -9.979 1.358 1.00 72.38 70 LEU A O 1
#

Sequence (70 aa):
MIALGAAADTNKGSEETFKMAIIEAIKLGYKHFDTTSFYGSEEALGEAIAEALQLGLIKSREELFITSKL

Secondary structure (DSSP, 8-state):
-PEEE----SSHHHHHHHHHHHHHHHHTT--EEE--GGGS-HHHHHHHHHHHHHTTSSS-GGG-EEE---

Organism: Glycine soja (NCBI:txid3848)

InterPro domains:
  IPR020471 Aldo-keto reductase [PTHR11732] (16-70)
  IPR023210 NADP-dependent oxidoreductase domain [PF00248] (3-70)
  IPR036812 NAD(P)-dependent oxidoreductase domain superfamily [G3DSA:3.20.20.100] (1-70)
  IPR036812 NAD(P)-dependent oxidoreductase domain superfamily [SSF51430] (3-70)

pLDDT: mean 85.38, std 11.95, range [55.28, 97.12]

Radius of gyration: 11.26 Å; chains: 1; bounding box: 29×24×28 Å